Protein AF-A0A3D8JQU9-F1 (afdb_monomer_lite)

Foldseek 3Di:
DCVVVVVVVVVVVVVVVVVVVVLVVQLVPQPDPVSNVVSVVVVVVVVVVVPPPVVVPD

Sequence (58 aa):
MFLLSRLFLFLTQTAEERQKTRNDAYLSEATDLYDLEFRMRKLDREAAVVQPSWQAAR

InterPro domains:
  IPR021946 Protein of unknown function DUF3563 [PF12086] (1-56)

Structure (mmCIF, N/CA/C/O backbone):
data_AF-A0A3D8JQU9-F1
#
_entry.id   AF-A0A3D8JQU9-F1
#
loop_
_atom_site.group_PDB
_atom_site.id
_atom_site.type_symbol
_atom_site.label_atom_id
_atom_site.label_alt_id
_atom_site.label_comp_id
_atom_site.label_asym_id
_atom_site.label_entity_id
_atom_site.label_seq_id
_atom_site.pdbx_PDB_ins_code
_atom_site.Cartn_x
_atom_site.Cartn_y
_atom_site.Cartn_z
_atom_site.occupancy
_atom_site.B_iso_or_equiv
_atom_site.auth_seq_id
_atom_site.auth_comp_id
_atom_site.auth_asym_id
_atom_site.auth_atom_id
_atom_site.pdbx_PDB_model_num
ATOM 1 N N . MET A 1 1 ? -26.443 -3.562 24.289 1.00 60.16 1 MET A N 1
ATOM 2 C CA . MET A 1 1 ? -25.412 -2.849 23.507 1.00 60.16 1 MET A CA 1
ATOM 3 C C . MET A 1 1 ? -24.286 -3.812 23.131 1.00 60.16 1 MET A C 1
ATOM 5 O O . MET A 1 1 ? -23.276 -3.842 23.809 1.00 60.16 1 MET A O 1
ATOM 9 N N . PHE A 1 2 ? -24.479 -4.637 22.096 1.00 66.94 2 PHE A N 1
ATOM 10 C CA . PHE A 1 2 ? -23.459 -5.598 21.618 1.00 66.94 2 PHE A CA 1
ATOM 11 C C . PHE A 1 2 ? -23.507 -5.808 20.095 1.00 66.94 2 PHE A C 1
ATOM 13 O O . PHE A 1 2 ? -22.489 -6.121 19.485 1.00 66.94 2 PHE A O 1
ATOM 20 N N . LEU A 1 3 ? -24.667 -5.578 19.458 1.00 77.06 3 LEU A N 1
ATOM 21 C CA . LEU A 1 3 ? -24.803 -5.667 18.000 1.00 77.06 3 LEU A CA 1
ATOM 22 C C . LEU A 1 3 ? -23.961 -4.624 17.255 1.00 77.06 3 LEU A C 1
ATOM 24 O O . LEU A 1 3 ? -23.287 -4.976 16.296 1.00 77.06 3 LEU A O 1
ATOM 28 N N . LEU A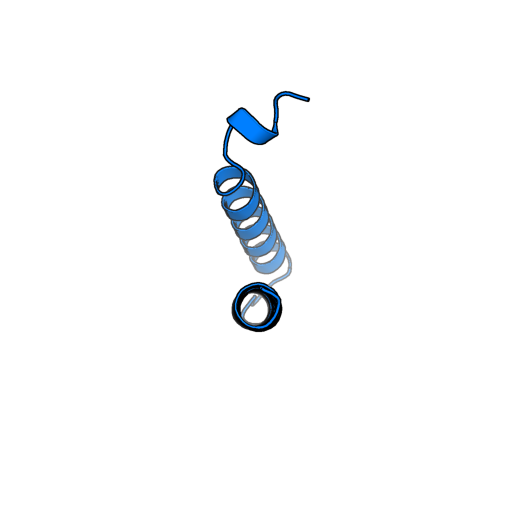 1 4 ? -23.959 -3.369 17.713 1.00 77.31 4 LEU A N 1
ATOM 29 C CA . LEU A 1 4 ? -23.169 -2.300 17.090 1.00 77.31 4 LEU A CA 1
ATOM 30 C C . LEU A 1 4 ? -21.664 -2.587 17.149 1.00 77.31 4 LEU A C 1
ATOM 32 O O . LEU A 1 4 ? -20.980 -2.439 16.145 1.00 77.31 4 LEU A O 1
ATOM 36 N N . SER A 1 5 ? -21.160 -3.072 18.285 1.00 77.62 5 SER A N 1
ATOM 37 C C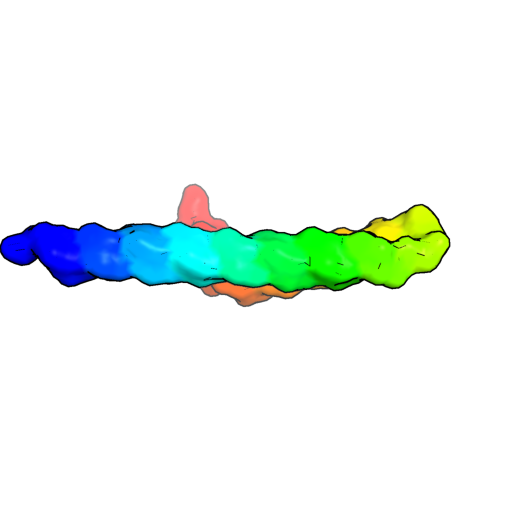A . SER A 1 5 ? -19.746 -3.435 18.442 1.00 77.62 5 SER A CA 1
ATOM 38 C C . SER A 1 5 ? -19.344 -4.595 17.532 1.00 77.62 5 SER A C 1
ATOM 40 O O . SER A 1 5 ? -18.259 -4.582 16.963 1.00 77.62 5 SER A O 1
ATOM 42 N N . ARG A 1 6 ? -20.223 -5.588 17.351 1.00 76.06 6 ARG A N 1
ATOM 43 C CA . ARG A 1 6 ? -19.964 -6.744 16.484 1.00 76.06 6 ARG A CA 1
ATOM 44 C C . ARG A 1 6 ? -20.060 -6.397 15.001 1.00 76.06 6 ARG A C 1
ATOM 46 O O . ARG A 1 6 ? -19.260 -6.899 14.221 1.00 76.06 6 ARG A O 1
ATOM 53 N N . LEU A 1 7 ? -20.986 -5.511 14.629 1.00 80.38 7 LEU A N 1
ATOM 54 C CA . LEU A 1 7 ? -21.055 -4.958 13.279 1.00 80.38 7 LEU A CA 1
ATOM 55 C C . LEU A 1 7 ? -19.808 -4.125 12.972 1.00 80.38 7 LEU A C 1
ATOM 57 O O . LEU A 1 7 ? -19.243 -4.275 11.900 1.00 80.38 7 LEU A O 1
ATOM 61 N N . PHE A 1 8 ? -19.348 -3.309 13.923 1.00 79.31 8 PHE A N 1
ATOM 62 C CA . PHE A 1 8 ? -18.109 -2.548 13.787 1.00 79.31 8 PHE A CA 1
ATOM 63 C C . PHE A 1 8 ? -16.901 -3.470 13.615 1.00 79.31 8 PHE A C 1
ATOM 65 O O . PHE A 1 8 ? -16.176 -3.298 12.649 1.00 79.31 8 PHE A O 1
ATOM 72 N N . LEU A 1 9 ? -16.740 -4.486 14.471 1.00 77.06 9 LEU A N 1
ATOM 73 C CA . LEU A 1 9 ? -15.657 -5.473 14.368 1.00 77.06 9 LEU A CA 1
ATOM 74 C C . LEU A 1 9 ? -15.655 -6.203 13.021 1.00 77.06 9 LEU A C 1
ATOM 76 O O . LEU A 1 9 ? -14.606 -6.368 12.404 1.00 77.06 9 LEU A O 1
ATOM 80 N N . PHE A 1 10 ? -16.832 -6.613 12.549 1.00 78.81 10 PHE A N 1
ATOM 81 C CA . PHE A 1 10 ? -16.977 -7.249 11.245 1.00 78.81 10 PHE A CA 1
ATOM 82 C C . PHE A 1 10 ? -16.617 -6.279 10.111 1.00 78.81 10 PHE A C 1
ATOM 84 O O . PHE A 1 10 ? -15.861 -6.625 9.209 1.00 78.81 10 PHE A O 1
ATOM 91 N N . LEU A 1 11 ? -17.094 -5.034 10.185 1.00 80.06 11 LEU A N 1
ATOM 92 C CA . LEU A 1 11 ? -16.825 -4.019 9.173 1.00 80.06 11 LEU A CA 1
ATOM 93 C C . LEU A 1 11 ? -15.339 -3.631 9.140 1.00 80.06 11 LEU A C 1
ATOM 95 O O . LEU A 1 11 ? -14.763 -3.541 8.059 1.00 80.06 11 LEU A O 1
ATOM 99 N N . THR A 1 12 ? -14.692 -3.475 10.297 1.00 76.62 12 THR A N 1
ATOM 100 C CA . THR A 1 12 ? -13.252 -3.202 10.388 1.00 76.62 12 THR A CA 1
ATOM 101 C C . THR A 1 12 ? -12.429 -4.364 9.853 1.00 76.62 12 THR A C 1
ATOM 103 O O . THR A 1 12 ? -11.513 -4.130 9.072 1.00 76.62 12 THR A O 1
ATOM 106 N N . GLN A 1 13 ? -12.803 -5.605 10.177 1.00 73.56 13 GLN A N 1
ATOM 107 C CA . GLN A 1 13 ? -12.123 -6.794 9.665 1.00 73.56 13 GLN A CA 1
ATOM 108 C C . GLN A 1 13 ? -12.203 -6.867 8.131 1.00 73.56 13 GLN A C 1
ATOM 110 O O . GLN A 1 13 ? -11.188 -7.054 7.465 1.00 73.56 13 GLN A O 1
ATOM 115 N N . THR A 1 14 ? -13.381 -6.610 7.551 1.00 81.38 14 THR A N 1
ATOM 116 C CA . THR A 1 14 ? -13.538 -6.571 6.084 1.00 81.38 14 THR A CA 1
ATOM 117 C C . THR A 1 14 ? -12.790 -5.407 5.425 1.00 81.38 14 THR A C 1
ATOM 119 O O . THR A 1 14 ? -12.321 -5.532 4.293 1.00 81.38 14 THR A O 1
ATOM 122 N N . ALA A 1 15 ? -12.660 -4.265 6.108 1.00 82.75 15 ALA A N 1
ATOM 123 C CA . ALA A 1 15 ? -11.922 -3.114 5.598 1.00 82.75 15 ALA A CA 1
ATOM 124 C C . ALA A 1 15 ? -10.410 -3.381 5.566 1.00 82.75 15 ALA A C 1
ATOM 126 O O . ALA A 1 15 ? -9.762 -3.061 4.568 1.00 82.75 15 ALA A O 1
ATOM 127 N N . GLU A 1 16 ? -9.862 -4.014 6.608 1.00 83.00 16 GLU A N 1
ATOM 128 C CA . GLU A 1 16 ? -8.463 -4.453 6.639 1.00 83.00 16 GLU A CA 1
ATOM 129 C C . GLU A 1 16 ? -8.179 -5.505 5.565 1.00 83.00 16 GLU A C 1
ATOM 131 O O . GLU A 1 16 ? -7.209 -5.366 4.821 1.00 83.00 16 GLU A O 1
ATOM 136 N N . GLU A 1 17 ? -9.048 -6.507 5.402 1.00 87.88 17 GLU A N 1
ATOM 137 C CA . GLU A 1 17 ? -8.906 -7.515 4.343 1.00 87.88 17 GLU A CA 1
ATOM 138 C C . GLU A 1 17 ? -8.942 -6.892 2.946 1.00 87.88 17 GLU A C 1
ATOM 140 O O . GLU A 1 17 ? -8.129 -7.229 2.078 1.00 87.88 17 GLU A O 1
ATOM 145 N N . ARG A 1 18 ? -9.849 -5.937 2.717 1.00 87.38 18 ARG A N 1
ATOM 146 C CA . ARG A 1 18 ? -9.925 -5.207 1.450 1.00 87.38 18 ARG A CA 1
ATOM 147 C C . ARG A 1 18 ? -8.670 -4.380 1.202 1.00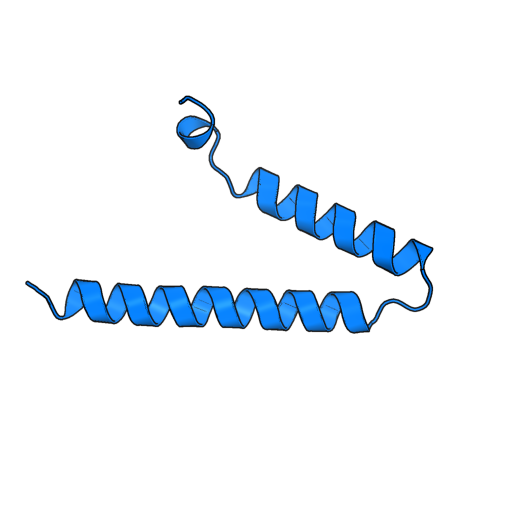 87.38 18 ARG A C 1
ATOM 149 O O . ARG A 1 18 ? -8.172 -4.367 0.078 1.00 87.38 18 ARG A O 1
ATOM 156 N N . GLN A 1 19 ? -8.152 -3.704 2.224 1.00 88.62 19 GLN A N 1
ATOM 157 C CA . GLN A 1 19 ? -6.920 -2.929 2.109 1.00 88.62 19 GLN A CA 1
ATOM 158 C C . GLN A 1 19 ? -5.725 -3.842 1.821 1.00 88.62 19 GLN A C 1
ATOM 160 O O . GLN A 1 19 ? -4.953 -3.566 0.907 1.00 88.62 19 GLN A O 1
ATOM 165 N N . LYS A 1 20 ? -5.628 -4.977 2.518 1.00 89.12 20 LYS A N 1
ATOM 166 C CA . LYS A 1 20 ? -4.607 -5.997 2.275 1.00 89.12 20 LYS A CA 1
ATOM 167 C C . LYS A 1 20 ? -4.677 -6.541 0.849 1.00 89.12 20 LYS A C 1
ATOM 169 O O . LYS A 1 20 ? -3.665 -6.562 0.167 1.00 89.12 20 LYS A O 1
ATOM 174 N N . THR A 1 21 ? -5.868 -6.877 0.357 1.00 90.62 21 THR A N 1
ATOM 175 C CA . THR A 1 21 ? -6.066 -7.378 -1.017 1.00 90.62 21 THR A CA 1
ATOM 176 C C . THR A 1 21 ? -5.613 -6.361 -2.066 1.00 90.62 21 THR A C 1
ATOM 178 O O . THR A 1 21 ? -5.006 -6.723 -3.071 1.00 90.62 21 THR A O 1
ATOM 181 N N . ARG A 1 22 ? -5.873 -5.069 -1.831 1.00 90.88 22 ARG A N 1
ATOM 182 C CA . ARG A 1 22 ? -5.403 -3.990 -2.712 1.00 90.88 22 ARG A CA 1
ATOM 183 C C . ARG A 1 22 ? -3.883 -3.853 -2.685 1.00 90.88 22 ARG A C 1
ATOM 185 O O . ARG A 1 22 ? -3.283 -3.682 -3.742 1.00 90.88 22 ARG A O 1
ATOM 192 N N . ASN A 1 23 ? -3.275 -3.938 -1.505 1.00 93.62 23 ASN A N 1
ATOM 193 C CA . ASN A 1 23 ? -1.824 -3.873 -1.351 1.00 93.62 23 ASN A CA 1
ATOM 194 C C . ASN A 1 23 ? -1.145 -5.081 -2.009 1.00 93.62 23 ASN A C 1
ATOM 196 O O . ASN A 1 23 ? -0.182 -4.906 -2.747 1.00 93.62 23 ASN A O 1
ATOM 200 N N . ASP A 1 24 ? -1.689 -6.280 -1.804 1.00 93.56 24 ASP A N 1
ATOM 201 C CA . ASP A 1 24 ? -1.197 -7.524 -2.397 1.00 93.56 24 ASP A CA 1
ATOM 202 C C . ASP A 1 24 ? -1.264 -7.447 -3.936 1.00 93.56 24 ASP A C 1
ATOM 204 O O . ASP A 1 24 ? -0.282 -7.748 -4.613 1.00 93.56 24 ASP A O 1
ATOM 208 N N . ALA A 1 25 ? -2.370 -6.942 -4.501 1.00 95.12 25 ALA A N 1
ATOM 209 C CA . ALA A 1 25 ? -2.492 -6.705 -5.941 1.00 95.12 25 ALA A CA 1
ATOM 210 C C . ALA A 1 25 ? -1.468 -5.675 -6.454 1.00 95.12 25 ALA A C 1
ATOM 212 O O . ALA A 1 25 ? -0.797 -5.914 -7.458 1.00 95.12 25 ALA A O 1
ATOM 213 N N . TYR A 1 26 ? -1.292 -4.560 -5.741 1.00 94.12 26 TYR A N 1
ATOM 214 C CA . TYR A 1 26 ? -0.326 -3.521 -6.102 1.00 94.12 26 TYR A CA 1
ATOM 215 C C . TYR A 1 26 ? 1.127 -4.020 -6.089 1.00 94.12 26 TYR A C 1
ATOM 217 O O . TYR A 1 26 ? 1.920 -3.643 -6.955 1.00 94.12 26 TYR A O 1
ATOM 225 N N . LEU A 1 27 ? 1.478 -4.880 -5.129 1.00 94.19 27 LEU A N 1
ATOM 226 C CA . LEU A 1 27 ? 2.795 -5.510 -5.048 1.00 94.19 27 LEU A CA 1
ATOM 227 C C . LEU A 1 27 ? 2.985 -6.587 -6.122 1.00 94.19 27 LEU A C 1
ATOM 229 O O . LEU A 1 27 ? 4.081 -6.715 -6.657 1.00 94.19 27 LEU A O 1
ATOM 233 N N . SER A 1 28 ? 1.927 -7.323 -6.479 1.00 94.25 28 SER A N 1
ATOM 234 C CA . SER A 1 28 ? 1.983 -8.363 -7.519 1.00 94.25 28 SER A CA 1
ATOM 235 C C . SER A 1 28 ? 2.254 -7.823 -8.928 1.00 94.25 28 SER A C 1
ATOM 237 O O . SER A 1 28 ? 2.744 -8.553 -9.781 1.00 94.25 28 SER A O 1
ATOM 239 N N . GLU A 1 29 ? 1.972 -6.541 -9.164 1.00 93.81 29 GLU A N 1
ATOM 240 C CA . GLU A 1 29 ? 2.235 -5.849 -10.431 1.00 93.81 29 GLU A CA 1
ATOM 241 C C . GLU A 1 29 ? 3.689 -5.328 -10.527 1.00 93.81 29 GLU A C 1
ATOM 243 O O . GLU A 1 29 ? 4.057 -4.651 -11.489 1.00 93.81 29 GLU A O 1
ATOM 248 N N . ALA A 1 30 ? 4.540 -5.617 -9.537 1.00 95.50 30 ALA A N 1
ATOM 249 C CA . ALA A 1 30 ? 5.956 -5.282 -9.612 1.00 95.50 30 ALA A CA 1
ATOM 250 C C . ALA A 1 30 ? 6.641 -6.052 -10.750 1.00 95.50 30 ALA A C 1
ATOM 252 O O . ALA A 1 30 ? 6.544 -7.275 -10.837 1.00 95.50 30 ALA A O 1
ATOM 253 N N . THR A 1 31 ? 7.348 -5.325 -11.617 1.00 93.00 31 THR A N 1
ATOM 254 C CA . THR A 1 31 ? 8.048 -5.931 -12.768 1.00 93.00 31 THR A CA 1
ATOM 255 C C . THR A 1 31 ? 9.440 -6.438 -12.389 1.00 93.00 31 THR A C 1
ATOM 257 O O . THR A 1 31 ? 9.885 -7.464 -12.893 1.00 93.00 31 THR A O 1
ATOM 260 N N . ASP A 1 32 ? 10.093 -5.756 -11.445 1.00 94.75 32 ASP A N 1
ATOM 261 C CA . ASP A 1 32 ? 11.455 -6.033 -10.994 1.00 94.75 32 ASP A CA 1
ATOM 262 C C . ASP A 1 32 ? 11.565 -5.926 -9.468 1.00 94.75 32 ASP A C 1
ATOM 264 O O . ASP A 1 32 ? 10.727 -5.310 -8.803 1.00 94.75 32 ASP A O 1
ATOM 268 N N . LEU A 1 33 ? 12.655 -6.456 -8.904 1.00 94.56 33 LEU A N 1
ATOM 269 C CA . LEU A 1 33 ? 12.925 -6.389 -7.462 1.00 94.56 33 LEU A CA 1
ATOM 270 C C . LEU A 1 33 ? 12.954 -4.945 -6.936 1.00 94.56 33 LEU A C 1
ATOM 272 O O . LEU A 1 33 ? 12.400 -4.658 -5.879 1.00 94.56 33 LEU A O 1
ATOM 276 N N . TYR A 1 34 ? 13.560 -4.025 -7.688 1.00 93.69 34 TYR A N 1
ATOM 277 C CA . TYR A 1 34 ? 13.633 -2.617 -7.295 1.00 93.69 34 TYR A CA 1
ATOM 278 C C . TYR A 1 34 ? 12.267 -1.923 -7.318 1.00 93.69 34 TYR A C 1
ATOM 28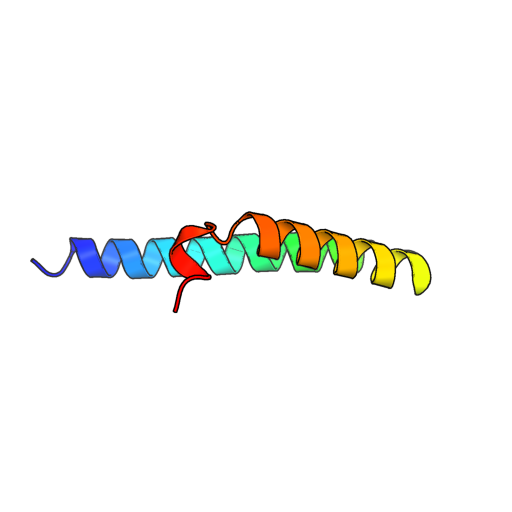0 O O . TYR A 1 34 ? 11.984 -1.094 -6.454 1.00 93.69 34 TYR A O 1
ATOM 288 N N . ASP A 1 35 ? 11.409 -2.271 -8.281 1.00 94.06 35 ASP A N 1
ATOM 289 C CA . ASP A 1 35 ? 10.035 -1.769 -8.343 1.00 94.06 35 ASP A CA 1
ATOM 290 C C . ASP A 1 35 ? 9.227 -2.299 -7.149 1.00 94.06 35 ASP A C 1
ATOM 292 O O . ASP A 1 35 ? 8.551 -1.533 -6.463 1.00 94.06 35 ASP A O 1
ATOM 296 N N . LEU A 1 36 ? 9.397 -3.579 -6.799 1.00 94.75 36 LEU A N 1
ATOM 297 C CA . LEU A 1 36 ? 8.793 -4.163 -5.601 1.00 94.75 36 LEU A CA 1
ATOM 298 C C . LEU A 1 36 ? 9.230 -3.427 -4.326 1.00 94.75 36 LEU A C 1
ATOM 300 O O . LEU A 1 36 ? 8.380 -3.020 -3.534 1.00 94.75 36 LEU A O 1
ATOM 304 N N . GLU A 1 37 ? 10.535 -3.208 -4.136 1.00 95.38 37 GLU A N 1
ATOM 305 C CA . GLU A 1 37 ? 11.058 -2.476 -2.976 1.00 95.38 37 GLU A CA 1
ATOM 306 C C . GLU A 1 37 ? 10.500 -1.053 -2.896 1.00 95.38 37 GLU A C 1
ATOM 308 O O . GLU 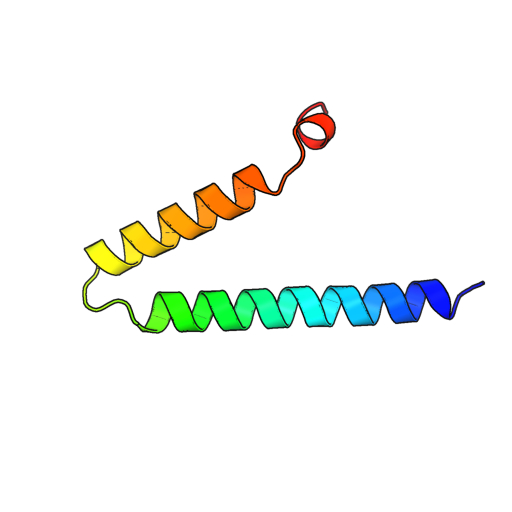A 1 37 ? 10.122 -0.582 -1.819 1.00 95.38 37 GLU A O 1
ATOM 313 N N . PHE A 1 38 ? 10.428 -0.357 -4.031 1.00 95.44 38 PHE A N 1
ATOM 314 C CA . PHE A 1 38 ? 9.878 0.990 -4.086 1.00 95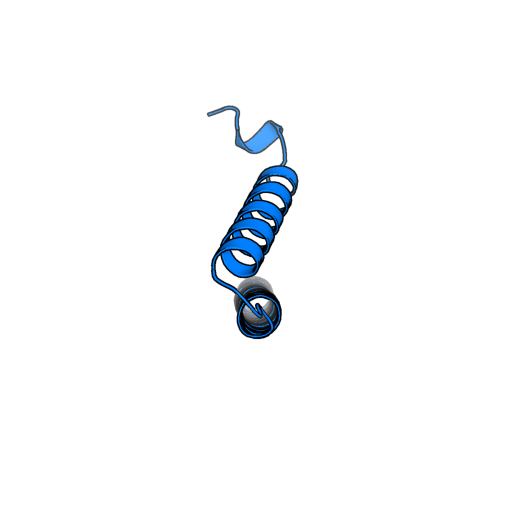.44 38 PHE A CA 1
ATOM 315 C C . PHE A 1 38 ? 8.401 1.008 -3.679 1.00 95.44 38 PHE A C 1
ATOM 317 O O . PHE A 1 38 ? 7.999 1.819 -2.839 1.00 95.44 38 PHE A O 1
ATOM 324 N N . ARG A 1 39 ? 7.599 0.086 -4.221 1.00 95.31 39 ARG A N 1
ATOM 325 C CA . ARG A 1 39 ? 6.172 -0.049 -3.898 1.00 95.31 39 ARG A CA 1
ATOM 326 C C . ARG A 1 39 ? 5.947 -0.420 -2.434 1.00 95.31 39 ARG A C 1
ATOM 328 O O . ARG A 1 39 ? 5.079 0.170 -1.793 1.00 95.31 39 ARG A O 1
ATOM 335 N N . MET A 1 40 ? 6.761 -1.318 -1.879 1.00 94.00 40 MET A N 1
ATOM 336 C CA . MET A 1 40 ? 6.724 -1.664 -0.454 1.00 94.00 40 MET A CA 1
ATOM 337 C C . MET A 1 40 ? 7.032 -0.453 0.428 1.00 94.00 40 MET A C 1
ATOM 339 O O . MET A 1 40 ? 6.265 -0.148 1.337 1.00 94.00 40 MET A O 1
ATOM 343 N N . ARG A 1 41 ? 8.100 0.300 0.127 1.00 93.75 41 ARG A N 1
ATOM 344 C CA . ARG A 1 41 ? 8.441 1.523 0.877 1.00 93.75 41 ARG A CA 1
ATOM 345 C C . ARG A 1 41 ? 7.368 2.598 0.764 1.00 93.75 41 ARG A C 1
ATOM 347 O O . ARG A 1 41 ? 7.174 3.371 1.699 1.00 93.75 41 ARG A O 1
ATOM 354 N N . LYS A 1 42 ? 6.688 2.683 -0.378 1.00 93.50 42 LYS A N 1
ATOM 355 C CA . LYS A 1 42 ? 5.567 3.606 -0.561 1.00 93.50 42 LYS A CA 1
ATOM 356 C C . LYS A 1 42 ? 4.397 3.236 0.354 1.00 93.50 42 LYS A C 1
ATOM 358 O O . LYS A 1 42 ? 3.915 4.110 1.068 1.00 93.50 42 LYS A O 1
ATOM 363 N N . LEU A 1 43 ? 3.997 1.963 0.380 1.00 92.44 43 LEU A N 1
ATOM 364 C CA . LEU A 1 43 ? 2.944 1.474 1.278 1.00 92.44 43 LEU A CA 1
ATOM 365 C C . LEU A 1 43 ? 3.299 1.687 2.756 1.00 92.44 43 LEU A C 1
ATOM 367 O O . LEU A 1 43 ? 2.442 2.101 3.530 1.00 92.44 43 LEU A O 1
ATOM 371 N N . ASP A 1 44 ? 4.556 1.455 3.135 1.00 90.12 44 ASP A N 1
ATOM 372 C CA . ASP A 1 44 ? 5.053 1.677 4.498 1.00 90.12 44 ASP A CA 1
ATOM 373 C C . ASP A 1 44 ? 4.942 3.154 4.920 1.00 90.12 44 ASP A C 1
ATOM 375 O O . ASP A 1 44 ? 4.396 3.475 5.976 1.00 90.12 44 ASP A O 1
ATOM 379 N N . ARG A 1 45 ? 5.343 4.081 4.038 1.00 89.06 45 ARG A N 1
ATOM 380 C CA . ARG A 1 45 ? 5.180 5.526 4.268 1.00 89.06 45 ARG A CA 1
ATOM 381 C C . ARG A 1 45 ? 3.717 5.934 4.394 1.00 89.06 45 ARG A C 1
ATOM 383 O O . ARG A 1 45 ? 3.384 6.736 5.260 1.00 89.06 45 ARG A O 1
ATOM 390 N N . GLU A 1 46 ? 2.847 5.413 3.533 1.00 87.81 46 GLU A N 1
ATOM 391 C CA . GLU A 1 46 ? 1.411 5.702 3.589 1.00 87.81 46 GLU A CA 1
ATOM 392 C C . GLU A 1 46 ? 0.787 5.172 4.888 1.00 87.81 46 GLU A C 1
ATOM 394 O O . GLU A 1 46 ? 0.012 5.884 5.524 1.00 87.81 46 GLU A O 1
ATOM 399 N N . ALA A 1 47 ? 1.175 3.975 5.338 1.00 84.06 47 ALA A N 1
ATOM 400 C CA . ALA A 1 47 ? 0.733 3.413 6.612 1.00 84.06 47 ALA A CA 1
ATOM 401 C C . ALA A 1 47 ? 1.198 4.257 7.813 1.00 84.06 47 ALA A C 1
ATOM 403 O O . ALA A 1 47 ? 0.410 4.505 8.727 1.00 84.06 47 ALA A O 1
ATOM 404 N N . ALA A 1 48 ? 2.435 4.763 7.779 1.00 79.31 48 ALA A N 1
ATOM 405 C CA . ALA A 1 48 ? 2.978 5.634 8.820 1.00 79.31 48 ALA A CA 1
ATOM 406 C C . ALA A 1 48 ? 2.266 7.000 8.898 1.00 79.31 48 ALA A C 1
ATOM 408 O O . ALA A 1 48 ? 2.108 7.546 9.986 1.00 79.31 48 ALA A O 1
ATOM 409 N N . VAL A 1 49 ? 1.801 7.550 7.768 1.00 72.94 49 VAL A N 1
ATOM 410 C CA . VAL A 1 49 ? 1.030 8.812 7.734 1.00 72.94 49 VAL A CA 1
ATOM 411 C C . VAL A 1 49 ? -0.391 8.628 8.275 1.00 72.94 49 VAL A C 1
ATOM 413 O O . VAL A 1 49 ? -0.964 9.558 8.840 1.00 72.94 49 VAL A O 1
ATOM 416 N N . VAL A 1 50 ? -0.968 7.433 8.120 1.00 65.56 50 VAL A N 1
ATOM 417 C CA . VAL A 1 50 ? -2.309 7.117 8.634 1.00 65.56 50 VAL A CA 1
ATOM 418 C C . VAL A 1 50 ? -2.318 6.973 10.158 1.00 65.56 50 VAL A C 1
ATOM 420 O O . VAL A 1 50 ? -3.376 7.162 10.758 1.00 65.56 50 VAL A O 1
ATOM 423 N N . GLN A 1 51 ? -1.175 6.716 10.810 1.00 61.81 51 GLN A N 1
ATOM 424 C CA . GLN A 1 51 ? -1.091 6.819 12.267 1.00 61.81 51 GLN A CA 1
ATOM 425 C C . GLN A 1 51 ? -1.180 8.295 12.682 1.00 61.81 51 GLN A C 1
ATOM 427 O O . GLN A 1 51 ? -0.254 9.071 12.434 1.00 61.81 51 GLN A O 1
ATOM 432 N N . PRO A 1 52 ? -2.271 8.722 13.337 1.00 63.19 52 PRO A N 1
ATOM 433 C CA . PRO A 1 52 ? -2.361 10.092 13.797 1.00 63.19 52 PRO A CA 1
ATOM 434 C C . PRO A 1 52 ? -1.275 10.348 14.846 1.00 63.19 52 PRO A C 1
ATOM 436 O O . PRO A 1 52 ? -1.052 9.530 15.739 1.00 63.19 52 PRO A O 1
ATOM 439 N N . SER A 1 53 ? -0.616 11.504 14.771 1.00 63.88 53 SER A N 1
ATOM 440 C CA . SER A 1 53 ? 0.512 11.876 15.641 1.00 63.88 53 SER A CA 1
ATOM 441 C C . SER A 1 53 ? 0.202 11.797 17.144 1.00 63.88 53 SER A C 1
ATOM 443 O O . SER A 1 53 ? 1.112 11.623 17.949 1.00 63.88 53 SER A O 1
ATOM 445 N N . TRP A 1 54 ? -1.076 11.843 17.537 1.00 67.06 54 TRP A N 1
ATOM 446 C CA . TRP A 1 54 ? -1.518 11.639 18.920 1.00 67.06 54 TRP A CA 1
ATOM 447 C C . TRP A 1 54 ? -1.444 10.180 19.413 1.00 67.06 54 TRP A C 1
ATOM 449 O O . TRP A 1 54 ? -1.549 9.953 20.613 1.00 67.06 54 TRP A O 1
ATOM 459 N N . GLN A 1 55 ? -1.285 9.185 18.531 1.00 62.03 55 GLN A N 1
ATOM 460 C CA . GLN A 1 55 ? -1.047 7.778 18.902 1.00 62.03 55 GLN A CA 1
ATOM 461 C C . GLN A 1 55 ? 0.444 7.450 19.064 1.00 62.03 55 GLN A C 1
ATOM 463 O O . GLN A 1 55 ? 0.769 6.467 19.721 1.00 62.03 55 GLN A O 1
ATOM 468 N N . ALA A 1 56 ? 1.340 8.277 18.515 1.00 61.78 56 ALA A N 1
ATOM 469 C CA . ALA A 1 56 ? 2.792 8.130 18.660 1.00 61.78 56 ALA A CA 1
ATOM 470 C C . ALA A 1 56 ? 3.332 8.691 19.993 1.00 61.78 56 ALA A C 1
ATOM 472 O O . ALA A 1 56 ? 4.505 8.518 20.309 1.00 61.78 56 ALA A O 1
ATOM 473 N N . ALA A 1 57 ? 2.484 9.368 20.775 1.00 56.34 57 ALA A N 1
ATOM 474 C CA . ALA A 1 57 ? 2.807 9.888 22.099 1.00 56.34 57 ALA A CA 1
ATOM 475 C C . ALA A 1 57 ? 2.380 8.896 23.198 1.00 56.34 57 ALA A C 1
ATOM 477 O O . ALA A 1 57 ? 1.441 9.154 23.953 1.00 56.34 57 ALA A O 1
ATOM 478 N N . ARG A 1 58 ? 3.043 7.741 23.275 1.00 48.09 58 ARG A N 1
ATOM 479 C CA . ARG A 1 58 ? 3.046 6.864 24.453 1.00 48.09 58 ARG A CA 1
ATOM 480 C C . ARG A 1 58 ? 4.334 6.056 24.492 1.00 48.09 58 ARG A C 1
ATOM 482 O O . ARG A 1 58 ? 4.747 5.725 25.623 1.00 48.09 58 ARG A O 1
#

Organism: NCBI:txid2291023

pLDDT: mean 82.66, std 12.34, range [48.09, 95.5]

Radius of gyration: 15.62 Å; chains: 1; bounding box: 39×20×37 Å

Secondary structure (DSSP, 8-state):
--HHHHHHHHHHHHHHHHHHHHHHHHHHT--SHHHHHHHHHHHHHHHHHHS-TTTS--